Protein AF-A0A8D7ZZK0-F1 (afdb_monomer)

Sequence (132 aa):
MESVYDHHQQDGGGGSVVAAGGITNLYNKILEIHWKFLDAEESMEKINLRRQLEDLIVQYICNMPHSQKFMLLQTVQVLQSSIAKMEDFSAYKASIGFEAISQYANNLFTKPWRKEYKVIKVIRLKRPGFGV

Secondary structure (DSSP, 8-state):
--------------SSHHHHHHHHHHHHHHHHHHHHHHH--SSHHHHHHHHHHHHHHHHHHHHS-GGGS-S-HHHHHHHHHHHHH-TT--HHHHHHHHHHHHHHHHHHHH-TT-GGGG--------------

Organism: Culex pipiens (NCBI:txid7175)

Mean predicted aligned error: 12.24 Å

Structure (mmCIF, N/CA/C/O backbone):
data_AF-A0A8D7ZZK0-F1
#
_entry.id   AF-A0A8D7ZZK0-F1
#
loop_
_atom_site.group_PDB
_atom_site.id
_atom_site.type_symbol
_atom_site.label_atom_id
_atom_site.label_alt_id
_atom_site.label_comp_id
_atom_site.label_asym_id
_atom_site.label_entity_id
_atom_site.label_seq_id
_atom_site.pdbx_PDB_ins_code
_atom_site.Cartn_x
_atom_site.Cartn_y
_atom_site.Cartn_z
_atom_site.occupancy
_atom_site.B_iso_or_equiv
_atom_site.auth_seq_id
_atom_site.auth_comp_id
_atom_site.auth_asym_id
_atom_site.auth_atom_id
_atom_site.pdbx_PDB_model_num
ATOM 1 N N . MET A 1 1 ? -48.872 41.890 21.081 1.00 40.88 1 MET A N 1
ATOM 2 C CA . MET A 1 1 ? -47.427 42.100 20.872 1.00 40.88 1 MET A CA 1
ATOM 3 C C . MET A 1 1 ? -47.023 41.193 19.732 1.00 40.88 1 MET A C 1
ATOM 5 O O . MET A 1 1 ? -46.924 39.990 19.925 1.00 40.88 1 MET A O 1
ATOM 9 N N . GLU A 1 2 ? -46.968 41.766 18.534 1.00 39.66 2 GLU A N 1
ATOM 10 C CA . GLU A 1 2 ? -46.456 41.110 17.333 1.00 39.66 2 GLU A CA 1
ATOM 11 C C . GLU A 1 2 ? -44.980 40.758 17.535 1.00 39.66 2 GLU A C 1
ATOM 13 O O . GLU A 1 2 ? -44.208 41.577 18.031 1.00 39.66 2 GLU A O 1
ATOM 18 N N . SER A 1 3 ? -44.588 39.554 17.131 1.00 36.81 3 SER A N 1
ATOM 19 C CA . SER A 1 3 ? -43.213 39.283 16.728 1.00 36.81 3 SER A CA 1
ATOM 20 C C . SER A 1 3 ? -43.276 38.493 15.431 1.00 36.81 3 SER A C 1
ATOM 22 O O . SER A 1 3 ? -43.815 37.388 15.369 1.00 36.81 3 SER A O 1
ATOM 24 N N . VAL A 1 4 ? -42.814 39.171 14.392 1.00 45.16 4 VAL A N 1
ATOM 25 C CA . VAL A 1 4 ? -42.803 38.800 12.985 1.00 45.16 4 VAL A CA 1
ATOM 26 C C . VAL A 1 4 ? -41.862 37.611 12.794 1.00 45.16 4 VAL A C 1
ATOM 28 O O . VAL A 1 4 ? -40.657 37.743 12.986 1.00 45.16 4 VAL A O 1
ATOM 31 N N . TYR A 1 5 ? -42.401 36.456 12.406 1.00 40.16 5 TYR A N 1
ATOM 32 C CA . TYR A 1 5 ? -41.607 35.386 11.809 1.00 40.16 5 TYR A CA 1
ATOM 33 C C . TYR A 1 5 ? -41.721 35.513 10.298 1.00 40.16 5 TYR A C 1
ATOM 35 O O . TYR A 1 5 ? -42.694 35.063 9.698 1.00 40.16 5 TYR A O 1
ATOM 43 N N . ASP A 1 6 ? -40.715 36.143 9.706 1.00 45.50 6 ASP A N 1
ATOM 44 C CA . ASP A 1 6 ? -40.508 36.164 8.270 1.00 45.50 6 ASP A CA 1
ATOM 45 C C . ASP A 1 6 ? -39.025 35.893 7.996 1.00 45.50 6 ASP A C 1
ATOM 47 O O . ASP A 1 6 ? -38.159 36.649 8.429 1.00 45.50 6 ASP A O 1
ATOM 51 N N . HIS A 1 7 ? -38.747 34.736 7.393 1.00 44.72 7 HIS A N 1
ATOM 52 C CA . HIS A 1 7 ? -37.972 34.593 6.158 1.00 44.72 7 HIS A CA 1
ATOM 53 C C . HIS A 1 7 ? -37.627 33.121 5.935 1.00 44.72 7 HIS A C 1
ATOM 55 O O . HIS A 1 7 ? -36.643 32.574 6.435 1.00 44.72 7 HIS A O 1
ATOM 61 N N . HIS A 1 8 ? -38.450 32.486 5.104 1.00 48.50 8 HIS A N 1
ATOM 62 C CA . HIS A 1 8 ? -37.963 31.432 4.235 1.00 48.50 8 HIS A CA 1
ATOM 63 C C . HIS A 1 8 ? -37.012 32.062 3.217 1.00 48.50 8 HIS A C 1
ATOM 65 O O . HIS A 1 8 ? -37.459 32.760 2.318 1.00 48.50 8 HIS A O 1
ATOM 71 N N . GLN A 1 9 ? -35.723 31.756 3.311 1.00 40.28 9 GLN A N 1
ATOM 72 C CA . GLN A 1 9 ? -34.873 31.701 2.130 1.00 40.28 9 GLN A CA 1
ATOM 73 C C . GLN A 1 9 ? -33.877 30.557 2.324 1.00 40.28 9 GLN A C 1
ATOM 75 O O . GLN A 1 9 ? -32.919 30.639 3.090 1.00 40.28 9 GLN A O 1
ATOM 80 N N . GLN A 1 10 ? -34.188 29.441 1.665 1.00 49.72 10 GLN A N 1
ATOM 81 C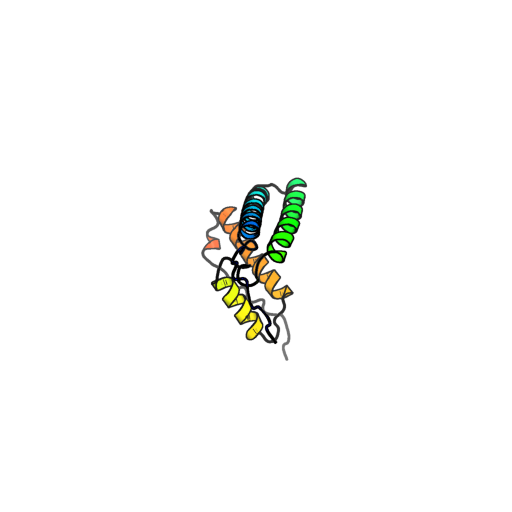 CA . GLN A 1 10 ? -33.216 28.418 1.310 1.00 49.72 10 GLN A CA 1
ATOM 82 C C . GLN A 1 10 ? -32.118 29.081 0.482 1.00 49.72 10 GLN A C 1
ATOM 84 O O . GLN A 1 10 ? -32.453 29.767 -0.475 1.00 49.72 10 GLN A O 1
ATOM 89 N N . ASP A 1 11 ? -30.852 28.852 0.825 1.00 37.53 11 ASP A N 1
ATOM 90 C CA . ASP A 1 11 ? -29.793 28.649 -0.165 1.00 37.53 11 ASP A CA 1
ATOM 91 C C . ASP A 1 11 ? -28.476 28.224 0.496 1.00 37.53 11 ASP A C 1
ATOM 93 O O . ASP A 1 11 ? -28.079 28.740 1.539 1.00 37.53 11 ASP A O 1
ATOM 97 N N . GLY A 1 12 ? -27.777 27.285 -0.150 1.00 41.03 12 GLY A N 1
ATOM 98 C CA . GLY A 1 12 ? -26.327 27.152 0.015 1.00 41.03 12 GLY A CA 1
ATOM 99 C C . GLY A 1 12 ? -25.789 25.891 0.691 1.00 41.03 12 GLY A C 1
ATOM 100 O O . GLY A 1 12 ? -24.862 25.978 1.494 1.00 41.03 12 GLY A O 1
ATOM 101 N N . GLY A 1 13 ? -26.269 24.702 0.315 1.00 39.16 13 GLY A N 1
ATOM 102 C CA . GLY A 1 13 ? -25.507 23.456 0.477 1.00 39.16 13 GLY A CA 1
ATOM 103 C C . GLY A 1 13 ? -24.221 23.471 -0.366 1.00 39.16 13 GLY A C 1
ATOM 104 O O . GLY A 1 13 ? -24.168 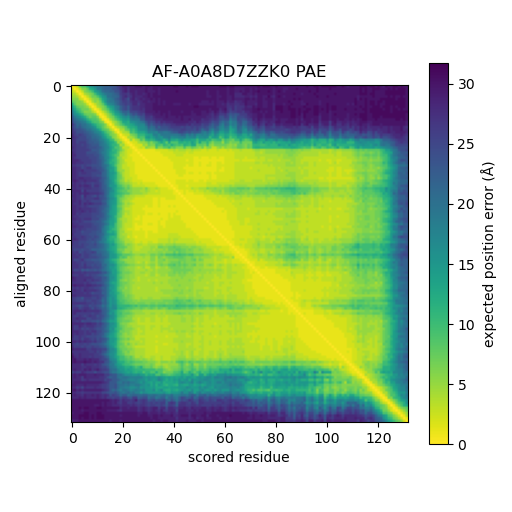22.861 -1.426 1.00 39.16 13 GLY A O 1
ATOM 105 N N . GLY A 1 14 ? -23.191 24.195 0.083 1.00 37.03 14 GLY A N 1
ATOM 106 C CA . GLY A 1 14 ? -21.938 24.429 -0.654 1.00 37.03 14 GLY A CA 1
ATOM 107 C C . GLY A 1 14 ? -20.697 23.718 -0.098 1.00 37.03 14 GLY A C 1
ATOM 108 O O . GLY A 1 14 ? -19.593 23.973 -0.565 1.00 37.03 14 GLY A O 1
ATOM 109 N N . GLY A 1 15 ? -20.836 22.842 0.902 1.00 40.88 15 GLY A N 1
ATOM 110 C CA . GLY A 1 15 ? -19.687 22.299 1.645 1.00 40.88 15 GLY A CA 1
ATOM 111 C C . GLY A 1 15 ? -19.057 21.002 1.118 1.00 40.88 15 GLY A C 1
ATOM 112 O O . GLY A 1 15 ? -18.016 20.601 1.624 1.00 40.88 15 GLY A O 1
ATOM 113 N N . SER A 1 16 ? -19.655 20.310 0.141 1.00 48.69 16 SER A N 1
ATOM 114 C CA . SER A 1 16 ? -19.267 18.913 -0.158 1.00 48.69 16 SER A CA 1
ATOM 115 C C . SER A 1 16 ? -18.621 18.697 -1.533 1.00 48.69 16 SER A C 1
ATOM 117 O O . SER A 1 16 ? -17.734 17.855 -1.676 1.00 48.69 16 SER A O 1
ATOM 119 N N . VAL A 1 17 ? -18.984 19.492 -2.542 1.00 44.72 17 VAL A N 1
ATOM 120 C CA . VAL A 1 17 ? -18.549 19.248 -3.930 1.00 44.72 17 VAL A CA 1
ATOM 121 C C . VAL A 1 17 ? -17.089 19.633 -4.203 1.00 44.72 17 VAL A C 1
ATOM 123 O O . VAL A 1 17 ? -16.418 18.963 -4.985 1.00 44.72 17 VAL A O 1
ATOM 126 N N . VAL A 1 18 ? -16.553 20.647 -3.512 1.00 48.59 18 VAL A N 1
ATOM 127 C CA . VAL A 1 18 ? -15.161 21.112 -3.702 1.00 48.59 18 VAL A CA 1
ATOM 128 C C . VAL A 1 18 ? -14.151 20.164 -3.033 1.00 48.59 18 VAL A C 1
ATOM 130 O O . VAL A 1 18 ? -13.080 19.900 -3.578 1.00 48.59 18 VAL A O 1
ATOM 133 N N . ALA A 1 19 ? -14.522 19.577 -1.890 1.00 55.03 19 ALA A N 1
ATOM 134 C CA . ALA A 1 19 ? -13.693 18.614 -1.162 1.00 55.03 19 ALA A CA 1
ATOM 135 C C . ALA A 1 19 ? -13.561 17.272 -1.908 1.00 55.03 19 ALA A C 1
ATOM 137 O O . ALA A 1 19 ? -12.473 16.698 -1.965 1.00 55.03 19 ALA A O 1
ATOM 138 N N . ALA A 1 20 ? -14.642 16.797 -2.540 1.00 55.91 20 ALA A N 1
ATOM 139 C CA . ALA A 1 20 ? -14.637 15.544 -3.297 1.00 55.91 20 ALA A CA 1
ATOM 140 C C . ALA A 1 20 ? -1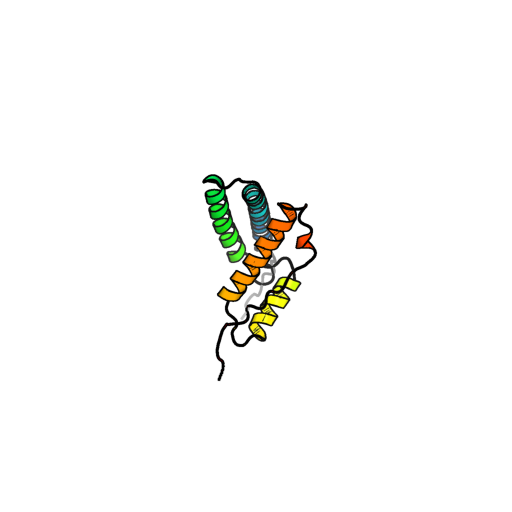3.701 15.594 -4.522 1.00 55.91 20 ALA A C 1
ATOM 142 O O . ALA A 1 20 ? -12.975 14.631 -4.792 1.00 55.91 20 ALA A O 1
ATOM 143 N N . GLY A 1 21 ? -13.663 16.735 -5.225 1.00 63.03 21 GLY A N 1
ATOM 144 C CA . GLY A 1 21 ? -12.733 16.965 -6.335 1.00 63.03 21 GLY A CA 1
ATOM 145 C C . GLY A 1 21 ? -11.269 16.973 -5.883 1.00 63.03 21 GLY A C 1
ATOM 146 O O . GLY A 1 21 ? -10.429 16.321 -6.500 1.00 63.03 21 GLY A O 1
ATOM 147 N N . GLY A 1 22 ? -10.969 17.629 -4.755 1.00 72.69 22 GLY A N 1
ATOM 148 C CA . GLY A 1 22 ? -9.622 17.657 -4.172 1.00 72.69 22 GLY A CA 1
ATOM 149 C C . GLY A 1 22 ? -9.108 16.275 -3.752 1.00 72.69 22 GLY A C 1
ATOM 150 O O . GLY A 1 22 ? -7.976 15.916 -4.071 1.00 72.69 22 GLY A O 1
ATOM 151 N N . ILE A 1 23 ? -9.951 15.465 -3.103 1.00 72.94 23 ILE A N 1
ATOM 152 C CA . ILE A 1 23 ? -9.587 14.111 -2.648 1.00 72.94 23 ILE A CA 1
ATOM 153 C C . ILE A 1 23 ? -9.357 13.165 -3.835 1.00 72.94 23 ILE A C 1
ATOM 155 O O . ILE A 1 23 ? -8.396 12.394 -3.832 1.00 72.94 23 ILE A O 1
ATOM 159 N N . THR A 1 24 ? -10.198 13.245 -4.872 1.00 75.19 24 THR A N 1
ATOM 160 C CA . THR A 1 24 ? -10.038 12.436 -6.094 1.00 75.19 24 THR A CA 1
ATOM 161 C C . THR A 1 24 ? -8.740 12.791 -6.821 1.00 75.19 24 THR A C 1
ATOM 163 O O . THR A 1 24 ? -7.991 11.904 -7.235 1.00 75.19 24 THR A O 1
ATOM 166 N N . ASN A 1 25 ? -8.418 14.084 -6.907 1.00 85.56 25 ASN A N 1
ATOM 167 C CA . ASN A 1 25 ? -7.161 14.555 -7.489 1.00 85.56 25 ASN A CA 1
ATOM 168 C C . ASN A 1 25 ? -5.943 14.067 -6.695 1.00 85.56 25 ASN A C 1
ATOM 170 O O . ASN A 1 25 ? -4.951 13.642 -7.289 1.00 85.56 25 ASN A O 1
ATOM 174 N N . LEU A 1 26 ? -6.029 14.068 -5.362 1.00 90.38 26 LEU A N 1
ATOM 175 C CA . LEU A 1 26 ? -4.960 13.579 -4.497 1.00 90.38 26 LEU A CA 1
ATOM 176 C C . LEU A 1 26 ? -4.736 12.071 -4.662 1.00 90.38 26 LEU A C 1
ATOM 178 O O . LEU A 1 26 ? -3.593 11.634 -4.775 1.00 90.38 26 LEU A O 1
ATOM 182 N N . TYR A 1 27 ? -5.809 11.282 -4.750 1.00 90.19 27 TYR A N 1
ATOM 183 C CA . TYR A 1 27 ? -5.709 9.843 -4.999 1.00 90.19 27 TYR A CA 1
ATOM 184 C C . TYR A 1 27 ? -5.061 9.534 -6.353 1.00 90.19 27 TYR A C 1
ATOM 186 O O . TYR A 1 27 ? -4.140 8.723 -6.429 1.00 90.19 27 TYR A O 1
ATOM 194 N N . ASN A 1 28 ? -5.476 10.231 -7.415 1.00 93.06 28 ASN A N 1
ATOM 195 C CA . ASN A 1 28 ? -4.855 10.091 -8.733 1.00 93.06 28 ASN A CA 1
ATOM 196 C C . ASN A 1 28 ? -3.365 10.452 -8.694 1.00 93.06 28 ASN A C 1
ATOM 198 O O . ASN A 1 28 ? -2.553 9.774 -9.324 1.00 93.06 28 ASN A O 1
ATOM 202 N N . LYS A 1 29 ? -2.987 11.470 -7.908 1.00 95.75 29 LYS A N 1
ATOM 203 C CA . LYS A 1 29 ? -1.579 11.830 -7.729 1.00 95.75 29 LYS A CA 1
ATOM 204 C C . LYS A 1 29 ? -0.795 10.754 -6.982 1.00 95.75 29 LYS A C 1
ATOM 206 O O . LYS A 1 29 ? 0.316 10.433 -7.395 1.00 95.75 29 LYS A O 1
ATOM 211 N N . ILE A 1 30 ? -1.376 10.168 -5.934 1.00 95.62 30 ILE A N 1
ATOM 212 C CA . ILE A 1 30 ? -0.790 9.018 -5.231 1.00 95.62 30 ILE A CA 1
ATOM 213 C C . ILE A 1 30 ? -0.545 7.876 -6.218 1.00 95.62 30 ILE A C 1
ATOM 215 O O . ILE A 1 30 ? 0.560 7.345 -6.250 1.00 95.62 30 ILE A O 1
ATOM 219 N N . LEU A 1 31 ? -1.529 7.533 -7.055 1.00 94.69 31 LEU A N 1
ATOM 220 C CA . LEU A 1 31 ? -1.375 6.478 -8.059 1.00 94.69 31 LEU A CA 1
ATOM 221 C C . LEU A 1 31 ? -0.255 6.787 -9.060 1.00 94.69 31 LEU A C 1
ATOM 223 O O . LEU A 1 31 ? 0.572 5.919 -9.324 1.00 94.69 31 LEU A O 1
ATOM 227 N N . GLU A 1 32 ? -0.194 8.012 -9.587 1.00 96.75 32 GLU A N 1
ATOM 228 C CA . GLU A 1 32 ? 0.850 8.434 -10.531 1.00 96.75 32 GLU A CA 1
ATOM 229 C C . GLU A 1 32 ? 2.258 8.278 -9.935 1.00 96.75 32 GLU A C 1
ATOM 231 O O . GLU A 1 32 ? 3.140 7.689 -10.562 1.00 96.75 32 GLU A O 1
ATOM 236 N N . ILE A 1 33 ? 2.480 8.793 -8.721 1.00 97.81 33 ILE A N 1
ATOM 237 C CA . ILE A 1 33 ? 3.787 8.699 -8.057 1.00 97.81 33 ILE A CA 1
ATOM 238 C C . ILE A 1 33 ? 4.088 7.251 -7.658 1.00 97.81 33 ILE A C 1
ATOM 240 O O . ILE A 1 33 ? 5.237 6.822 -7.746 1.00 97.81 33 ILE A O 1
ATOM 244 N N . HIS A 1 34 ? 3.072 6.475 -7.277 1.00 95.50 34 HIS A N 1
ATOM 245 C CA . HIS A 1 34 ? 3.247 5.078 -6.900 1.00 95.50 34 HIS A CA 1
ATOM 246 C C . HIS A 1 34 ? 3.741 4.251 -8.084 1.00 95.50 34 HIS A C 1
ATOM 248 O O . HIS A 1 34 ? 4.706 3.512 -7.929 1.00 95.50 34 HIS A O 1
ATOM 254 N N . TRP A 1 35 ? 3.176 4.443 -9.279 1.00 95.00 35 TRP A N 1
ATOM 255 C CA . TRP A 1 35 ? 3.681 3.793 -10.491 1.00 95.00 35 TRP A CA 1
ATOM 256 C C . TRP A 1 35 ? 5.147 4.133 -10.767 1.00 95.00 35 TRP A C 1
ATOM 258 O O . TRP A 1 35 ? 5.955 3.225 -10.944 1.00 95.00 35 TRP A O 1
ATOM 268 N N . LYS A 1 36 ? 5.521 5.417 -10.690 1.00 96.19 36 LYS A N 1
ATOM 269 C CA . LYS A 1 36 ? 6.927 5.835 -10.843 1.00 96.19 36 LYS A CA 1
ATOM 270 C C . LYS A 1 36 ? 7.839 5.180 -9.806 1.00 96.19 36 LYS A C 1
ATOM 272 O O . LYS A 1 36 ? 8.948 4.778 -10.133 1.00 96.19 36 LYS A O 1
ATOM 277 N N . PHE A 1 37 ? 7.380 5.062 -8.560 1.00 95.31 37 PHE A N 1
ATOM 278 C CA . PHE A 1 37 ? 8.131 4.408 -7.489 1.00 95.31 37 PHE A CA 1
ATOM 279 C C . PHE A 1 37 ? 8.351 2.911 -7.754 1.00 95.31 37 PHE A C 1
ATOM 281 O O . PHE A 1 37 ? 9.442 2.403 -7.485 1.00 95.31 37 PHE A O 1
ATOM 288 N N . LEU A 1 38 ? 7.337 2.209 -8.272 1.00 91.56 38 LEU A N 1
ATOM 289 C CA . LEU A 1 38 ? 7.442 0.784 -8.597 1.00 91.56 38 LEU A CA 1
ATOM 290 C C . LEU A 1 38 ? 8.402 0.532 -9.768 1.00 91.56 38 LEU A C 1
ATOM 292 O O . LEU A 1 38 ? 9.183 -0.416 -9.696 1.00 91.56 38 LEU A O 1
ATOM 296 N N . ASP A 1 39 ? 8.385 1.398 -10.785 1.00 91.31 39 ASP A N 1
ATOM 297 C CA . ASP A 1 39 ? 9.253 1.295 -11.968 1.00 91.31 39 ASP A CA 1
ATOM 298 C C . ASP A 1 39 ? 10.698 1.758 -11.708 1.00 91.31 39 ASP A C 1
ATOM 300 O O . ASP A 1 39 ? 11.615 1.375 -12.435 1.00 91.31 39 ASP A O 1
ATOM 304 N N . ALA A 1 40 ? 10.928 2.574 -10.676 1.00 92.94 40 ALA A N 1
ATOM 305 C CA . ALA A 1 40 ? 12.255 3.088 -10.362 1.00 92.94 40 ALA A CA 1
ATOM 306 C C . ALA A 1 40 ? 13.216 1.986 -9.877 1.00 92.94 40 ALA A C 1
ATOM 308 O O . ALA A 1 40 ? 12.894 1.170 -9.001 1.00 92.94 40 ALA A O 1
ATOM 309 N N . GLU A 1 41 ? 14.450 2.026 -10.379 1.00 91.75 41 GLU A N 1
ATOM 310 C CA . GLU A 1 41 ? 15.566 1.238 -9.852 1.00 91.75 41 GLU A CA 1
ATOM 311 C C . GLU A 1 41 ? 15.997 1.725 -8.461 1.00 91.75 41 GLU A C 1
ATOM 313 O O . GLU A 1 41 ? 15.659 2.834 -8.031 1.00 91.75 41 GLU A O 1
ATOM 318 N N . GLU A 1 42 ? 16.759 0.895 -7.745 1.00 92.38 42 GLU A N 1
ATOM 319 C CA . GLU A 1 42 ? 17.283 1.233 -6.419 1.00 92.38 42 GLU A CA 1
ATOM 320 C C . GLU A 1 42 ? 18.242 2.429 -6.514 1.00 92.38 42 GLU A C 1
ATOM 322 O O . GLU A 1 42 ? 19.389 2.313 -6.944 1.00 92.38 42 GLU A O 1
ATOM 327 N N . SER A 1 43 ? 17.731 3.608 -6.170 1.00 95.00 43 SER A N 1
ATOM 328 C CA . SER A 1 43 ? 18.358 4.890 -6.475 1.00 95.00 43 SER A CA 1
ATOM 329 C C . SER A 1 43 ? 17.888 5.978 -5.511 1.00 95.00 43 SER A C 1
ATOM 331 O O . SER A 1 43 ? 16.874 5.838 -4.821 1.00 95.00 43 SER A O 1
ATOM 333 N N . MET A 1 44 ? 18.596 7.112 -5.501 1.00 96.69 44 MET A N 1
ATOM 334 C CA . MET A 1 44 ? 18.172 8.292 -4.736 1.00 96.69 44 MET A CA 1
ATOM 335 C C . MET A 1 44 ? 16.787 8.790 -5.172 1.00 96.69 44 MET A C 1
ATOM 337 O O . MET A 1 44 ? 16.002 9.251 -4.346 1.00 96.69 44 MET A O 1
ATOM 341 N N . GLU A 1 45 ? 16.459 8.643 -6.456 1.00 96.69 45 GLU A N 1
ATOM 342 C CA . GLU A 1 45 ? 15.147 9.015 -6.977 1.00 96.69 45 GLU A CA 1
ATOM 343 C C . GLU A 1 45 ? 14.035 8.161 -6.364 1.00 96.69 45 GLU A C 1
ATOM 345 O O . GLU A 1 45 ? 13.026 8.695 -5.908 1.00 96.69 45 GLU A O 1
ATOM 350 N N . LYS A 1 46 ? 14.245 6.847 -6.229 1.00 96.06 46 LYS A N 1
ATOM 351 C CA . LYS A 1 46 ? 13.282 5.953 -5.570 1.00 96.06 46 LYS A CA 1
ATOM 352 C C . LYS A 1 46 ? 13.024 6.339 -4.112 1.00 96.06 46 LYS A C 1
ATOM 354 O O . LYS A 1 46 ? 11.883 6.292 -3.651 1.00 96.06 46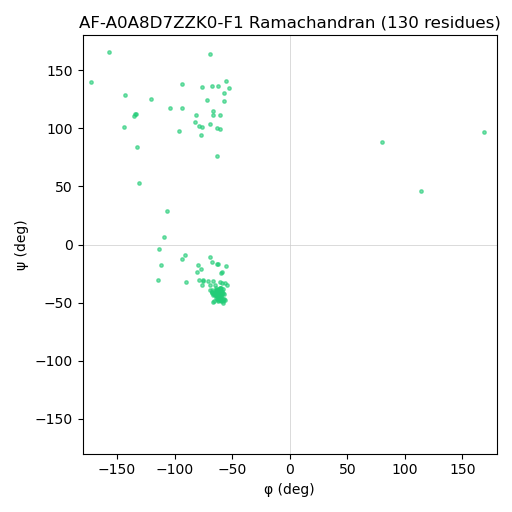 LYS A O 1
ATOM 359 N N . ILE A 1 47 ? 14.061 6.782 -3.397 1.00 97.50 47 ILE A N 1
ATOM 360 C CA . ILE A 1 47 ? 13.936 7.301 -2.026 1.00 97.50 47 ILE A CA 1
ATOM 361 C C . ILE A 1 47 ? 13.094 8.586 -2.008 1.00 97.50 47 ILE A C 1
ATOM 363 O O . ILE A 1 47 ? 12.221 8.738 -1.152 1.00 97.50 47 ILE A O 1
ATOM 367 N N . ASN A 1 48 ? 13.315 9.498 -2.957 1.00 97.94 48 ASN A N 1
ATOM 368 C CA . ASN A 1 48 ? 12.540 10.736 -3.064 1.00 97.94 48 ASN A CA 1
ATOM 369 C C . ASN A 1 48 ? 11.072 10.468 -3.417 1.00 97.94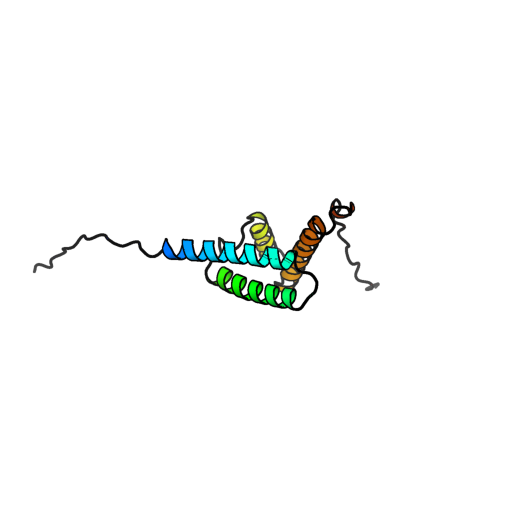 48 ASN A C 1
ATOM 371 O O . ASN A 1 48 ? 10.183 11.059 -2.804 1.00 97.94 48 ASN A O 1
ATOM 375 N N . LEU A 1 49 ? 10.810 9.551 -4.351 1.00 98.00 49 LEU A N 1
ATOM 376 C CA . LEU A 1 49 ? 9.460 9.116 -4.711 1.00 98.00 49 LEU A CA 1
ATOM 377 C C . LEU A 1 49 ? 8.735 8.500 -3.510 1.00 98.00 49 LEU A C 1
ATOM 379 O O . LEU A 1 49 ? 7.567 8.805 -3.279 1.00 98.00 49 LEU A O 1
ATOM 383 N N . ARG A 1 50 ? 9.434 7.700 -2.693 1.00 97.12 50 ARG A N 1
ATOM 384 C CA . ARG A 1 50 ? 8.879 7.157 -1.447 1.00 97.12 50 ARG A CA 1
ATOM 385 C C . ARG A 1 50 ? 8.470 8.258 -0.467 1.00 97.12 50 ARG A C 1
ATOM 387 O O . ARG A 1 50 ? 7.362 8.208 0.052 1.00 97.12 50 ARG A O 1
ATOM 394 N N . ARG A 1 51 ? 9.332 9.252 -0.224 1.00 97.88 51 ARG A N 1
ATOM 395 C CA . ARG A 1 51 ? 9.006 10.380 0.672 1.00 97.88 51 ARG A CA 1
ATOM 396 C C . ARG A 1 51 ? 7.783 11.152 0.178 1.00 97.88 51 ARG A C 1
ATOM 398 O O . ARG A 1 51 ? 6.866 11.405 0.947 1.00 97.88 51 ARG A O 1
ATOM 405 N N . GLN A 1 52 ? 7.730 11.437 -1.124 1.00 97.81 52 GLN A N 1
ATOM 406 C CA . GLN A 1 52 ? 6.570 12.087 -1.738 1.00 97.81 52 GLN A CA 1
ATOM 407 C C . GLN A 1 52 ? 5.287 11.261 -1.571 1.00 97.81 52 GLN A C 1
ATOM 409 O O . GLN A 1 52 ? 4.230 11.825 -1.298 1.00 97.81 52 GLN A O 1
ATOM 414 N N . LEU A 1 53 ? 5.359 9.932 -1.707 1.00 97.19 53 LEU A N 1
ATOM 415 C CA . LEU A 1 53 ? 4.216 9.055 -1.443 1.00 97.19 53 LEU A CA 1
ATOM 416 C C . LEU A 1 53 ? 3.751 9.137 0.004 1.00 97.19 53 LEU A C 1
ATOM 418 O O . LEU A 1 53 ? 2.553 9.273 0.234 1.00 97.19 53 LEU A O 1
ATOM 422 N N . GLU A 1 54 ? 4.674 9.061 0.962 1.00 96.69 54 GLU A N 1
ATOM 423 C CA . GLU A 1 54 ? 4.359 9.157 2.390 1.00 96.69 54 GLU A CA 1
ATOM 424 C C . GLU A 1 54 ? 3.627 10.480 2.694 1.00 96.69 54 GLU A C 1
ATOM 426 O O . GLU A 1 54 ? 2.548 10.453 3.291 1.00 96.69 54 GLU A O 1
ATOM 431 N N . ASP A 1 55 ? 4.118 11.610 2.175 1.00 97.00 55 ASP A N 1
ATOM 432 C CA . ASP A 1 55 ? 3.492 12.927 2.354 1.00 97.00 55 ASP A CA 1
ATOM 433 C C . ASP A 1 55 ? 2.083 13.009 1.740 1.00 97.00 55 ASP A C 1
ATOM 435 O O . ASP A 1 55 ? 1.149 13.530 2.362 1.00 97.00 55 ASP A O 1
ATOM 439 N N . LEU A 1 56 ? 1.900 12.489 0.521 1.00 95.88 56 LEU A N 1
ATOM 440 C CA . LEU A 1 56 ? 0.600 12.482 -0.160 1.00 95.88 56 LEU A CA 1
ATOM 441 C C . LEU A 1 56 ? -0.405 11.559 0.544 1.00 95.88 56 LEU A C 1
ATOM 443 O O . LEU A 1 56 ? -1.575 11.916 0.693 1.00 95.88 56 LEU A O 1
ATOM 447 N N . ILE A 1 57 ? 0.040 10.387 1.007 1.00 93.69 57 ILE A N 1
ATOM 448 C CA . ILE A 1 57 ? -0.792 9.421 1.735 1.00 93.69 57 ILE A CA 1
ATOM 449 C C . ILE A 1 57 ? -1.251 10.009 3.070 1.00 93.69 57 ILE A C 1
ATOM 451 O O . ILE A 1 57 ? -2.427 9.875 3.412 1.00 93.69 57 ILE A O 1
ATOM 455 N N . VAL A 1 58 ? -0.372 10.697 3.808 1.00 94.62 58 VAL A N 1
ATOM 456 C CA . VAL A 1 58 ? -0.749 11.387 5.053 1.00 94.62 58 VAL A CA 1
ATOM 457 C C . VAL A 1 58 ? -1.827 12.431 4.777 1.00 94.62 58 VAL A C 1
ATOM 459 O O . VAL A 1 58 ? -2.869 12.421 5.436 1.00 94.62 58 VAL A O 1
ATOM 462 N N . GLN A 1 59 ? -1.638 13.278 3.761 1.00 93.19 59 GLN A N 1
ATOM 463 C CA . GLN A 1 59 ? -2.652 14.257 3.362 1.00 93.19 59 GLN A CA 1
ATOM 464 C C . GLN A 1 59 ? -3.982 13.584 3.003 1.00 93.19 59 GLN A C 1
ATOM 466 O O . GLN A 1 59 ? -5.044 14.052 3.412 1.00 93.19 59 GLN A O 1
ATOM 471 N N . TYR A 1 60 ? -3.946 12.462 2.286 1.00 91.44 60 TYR A N 1
ATOM 472 C CA . TYR A 1 60 ? -5.150 11.746 1.877 1.00 91.44 60 TYR A CA 1
ATOM 473 C C . TYR A 1 60 ? -5.897 11.147 3.070 1.00 91.44 60 TYR A C 1
ATOM 475 O O . TYR A 1 60 ? -7.090 11.389 3.248 1.00 91.44 60 TYR A O 1
ATOM 483 N N . ILE A 1 61 ? -5.190 10.426 3.942 1.00 90.44 61 ILE A N 1
ATOM 484 C CA . ILE A 1 61 ? -5.777 9.772 5.117 1.00 90.44 61 ILE A CA 1
ATOM 485 C C . ILE A 1 61 ? -6.333 10.798 6.113 1.00 90.44 61 ILE A C 1
ATOM 487 O O . ILE A 1 61 ? -7.347 10.521 6.761 1.00 90.44 61 ILE A O 1
ATOM 491 N N . CYS A 1 62 ? -5.704 11.966 6.254 1.00 90.94 62 CYS A N 1
ATOM 492 C CA . CYS A 1 62 ? -6.177 13.023 7.150 1.00 90.94 62 CYS A CA 1
ATOM 493 C C . CYS A 1 62 ? -7.458 13.707 6.650 1.00 90.94 62 CYS A C 1
ATOM 495 O O . CYS A 1 62 ? -8.279 14.108 7.468 1.00 90.94 62 CYS A O 1
ATOM 497 N N . ASN A 1 63 ? -7.656 13.803 5.332 1.00 88.06 63 ASN A N 1
ATOM 498 C CA . ASN A 1 63 ? -8.820 14.474 4.743 1.00 88.06 63 ASN A CA 1
ATOM 499 C C . ASN A 1 63 ? -9.993 13.529 4.426 1.00 88.06 63 ASN A C 1
ATOM 501 O O . ASN A 1 63 ? -11.095 13.992 4.134 1.00 88.06 63 ASN A O 1
ATOM 505 N N . MET A 1 64 ? -9.784 12.210 4.467 1.00 87.00 64 MET A N 1
ATOM 506 C CA . MET A 1 64 ? -10.804 11.231 4.094 1.00 87.00 64 MET A CA 1
ATOM 507 C C . MET A 1 64 ? -11.627 10.733 5.299 1.00 87.00 64 MET A C 1
ATOM 509 O O . MET A 1 64 ? -11.047 10.392 6.338 1.00 87.00 64 MET A O 1
ATOM 513 N N . PRO A 1 65 ? -12.964 10.581 5.169 1.00 86.12 65 PRO A N 1
ATOM 514 C CA . PRO A 1 65 ? -13.781 9.926 6.188 1.00 86.12 65 PRO A CA 1
ATOM 515 C C . PRO A 1 65 ? -13.269 8.517 6.506 1.00 86.12 65 PRO A C 1
ATOM 517 O O . PRO A 1 65 ? -12.897 7.765 5.606 1.00 86.12 65 PRO A O 1
ATOM 520 N N . HIS A 1 66 ? -13.295 8.116 7.782 1.00 81.88 66 HIS A N 1
ATOM 521 C CA . HIS A 1 66 ? -12.794 6.801 8.213 1.00 81.88 66 HIS A CA 1
ATOM 522 C C . HIS A 1 66 ? -13.420 5.622 7.453 1.00 81.88 66 HIS A C 1
ATOM 524 O O . HIS A 1 66 ? -12.726 4.647 7.174 1.00 81.88 66 HIS A O 1
ATOM 530 N N . SER A 1 67 ? -14.697 5.732 7.079 1.00 81.25 67 SER A N 1
ATOM 531 C CA . SER A 1 67 ? -15.435 4.715 6.322 1.00 81.25 67 SER A CA 1
ATOM 532 C C . SER A 1 67 ? -14.945 4.518 4.885 1.00 81.25 67 SER A C 1
ATOM 534 O O . SER A 1 67 ? -15.291 3.513 4.275 1.00 81.25 67 SER A O 1
ATOM 536 N N . GLN A 1 68 ? -14.147 5.443 4.346 1.00 83.56 68 GLN A N 1
ATOM 537 C CA . GLN A 1 68 ? -13.702 5.429 2.950 1.00 83.56 68 GLN A CA 1
ATOM 538 C C . GLN A 1 68 ? -12.193 5.203 2.788 1.00 83.56 68 GLN A C 1
ATOM 540 O O . GLN A 1 68 ? -11.721 5.042 1.669 1.00 83.56 68 GLN A O 1
ATOM 545 N N . LYS A 1 69 ? -11.429 5.122 3.888 1.00 86.19 69 LYS A N 1
ATOM 546 C CA . LYS A 1 69 ? -9.959 4.952 3.858 1.00 86.19 69 LYS A CA 1
ATOM 547 C C . LYS A 1 69 ? -9.493 3.642 3.223 1.00 86.19 69 LYS A C 1
ATOM 549 O O . LYS A 1 69 ? -8.322 3.501 2.886 1.00 86.19 69 LYS A O 1
ATOM 554 N N . PHE A 1 70 ? -10.396 2.678 3.086 1.00 86.69 70 PHE A N 1
ATOM 555 C CA . PHE A 1 70 ? -10.116 1.376 2.510 1.00 86.69 70 PHE A CA 1
ATOM 556 C C . PHE A 1 70 ? -11.006 1.148 1.297 1.00 86.69 70 PHE A C 1
ATOM 558 O O . PHE A 1 70 ? -12.229 1.185 1.395 1.00 86.69 70 PHE A O 1
ATOM 565 N N . MET A 1 71 ? -10.375 0.834 0.169 1.00 84.00 71 MET A N 1
ATOM 566 C CA . MET A 1 71 ? -11.080 0.532 -1.079 1.00 84.00 71 MET A CA 1
ATOM 567 C C . MET A 1 71 ? -11.714 -0.864 -1.076 1.00 84.00 71 MET A C 1
ATOM 569 O O . MET A 1 71 ? -12.734 -1.089 -1.719 1.00 84.00 71 MET A O 1
ATOM 573 N N . LEU A 1 72 ? -11.107 -1.813 -0.358 1.00 89.06 72 LEU A N 1
ATOM 574 C CA . LEU A 1 72 ? -11.576 -3.193 -0.276 1.00 89.06 72 LEU A CA 1
ATOM 575 C C . LEU A 1 72 ? -12.260 -3.431 1.067 1.00 89.06 72 LEU A C 1
ATOM 577 O O . LEU A 1 72 ? -11.622 -3.379 2.122 1.00 89.06 72 LEU A O 1
ATOM 581 N N . LEU A 1 73 ? -13.554 -3.748 1.019 1.00 89.31 73 LEU A N 1
ATOM 582 C CA . LEU A 1 73 ? -14.361 -4.017 2.208 1.00 89.31 73 LEU A CA 1
ATOM 583 C C . LEU A 1 73 ? -13.785 -5.171 3.042 1.00 89.31 73 LEU A C 1
ATOM 585 O O . LEU A 1 73 ? -13.763 -5.105 4.269 1.00 89.31 73 LEU A O 1
ATOM 589 N N . GLN A 1 74 ? -13.262 -6.203 2.381 1.00 91.38 74 GLN A N 1
ATOM 590 C CA . GLN A 1 74 ? -12.670 -7.373 3.027 1.00 91.38 74 GLN A CA 1
ATOM 591 C C . GLN A 1 74 ? -11.473 -6.982 3.900 1.00 91.38 74 GLN A C 1
ATOM 593 O O . GLN A 1 74 ? -11.312 -7.515 4.995 1.00 91.38 74 GLN A O 1
ATOM 598 N N . THR A 1 75 ? -10.670 -6.007 3.461 1.00 91.25 75 THR A N 1
ATOM 599 C CA . THR A 1 75 ? -9.536 -5.496 4.240 1.00 91.25 75 THR A CA 1
ATOM 600 C C . THR A 1 75 ? -10.006 -4.866 5.548 1.00 91.25 75 THR A C 1
ATOM 602 O O . THR A 1 75 ? -9.443 -5.150 6.605 1.00 91.25 75 THR A O 1
ATOM 605 N N . VAL A 1 76 ? -11.076 -4.064 5.497 1.00 91.25 76 VAL A N 1
ATOM 606 C CA . VAL A 1 76 ? -11.682 -3.455 6.694 1.00 91.25 76 VAL A CA 1
ATOM 607 C C . VAL A 1 76 ? -12.228 -4.525 7.625 1.00 91.25 76 VAL A C 1
ATOM 609 O O . VAL A 1 76 ? -11.958 -4.488 8.821 1.00 91.25 76 VAL A O 1
ATOM 612 N N . GLN A 1 77 ? -12.967 -5.492 7.082 1.00 92.94 77 GLN A N 1
ATOM 613 C CA . GLN A 1 77 ? -13.594 -6.555 7.864 1.00 92.94 77 GLN A CA 1
ATOM 614 C C . GLN A 1 77 ? -12.564 -7.414 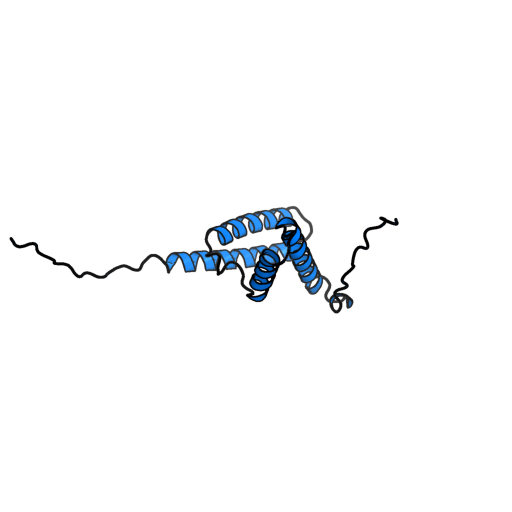8.598 1.00 92.94 77 GLN A C 1
ATOM 616 O O . GLN A 1 77 ? -12.767 -7.744 9.769 1.00 92.94 77 GLN A O 1
ATOM 621 N N . VAL A 1 78 ? -11.453 -7.754 7.938 1.00 92.81 78 VAL A N 1
ATOM 622 C CA . VAL A 1 78 ? -10.351 -8.495 8.561 1.00 92.81 78 VAL A CA 1
ATOM 623 C C . VAL A 1 78 ? -9.699 -7.652 9.650 1.00 92.81 78 VAL A C 1
ATOM 625 O O . VAL A 1 78 ? -9.572 -8.136 10.769 1.00 92.81 78 VAL A O 1
ATOM 628 N N . LEU A 1 79 ? -9.366 -6.386 9.375 1.00 92.25 79 LEU A N 1
ATOM 629 C CA . LEU A 1 79 ? -8.752 -5.503 10.370 1.00 92.25 79 LEU A CA 1
ATOM 630 C C . LEU A 1 79 ? -9.650 -5.312 11.601 1.00 92.25 79 LEU A C 1
ATOM 632 O O . LEU A 1 79 ? -9.191 -5.480 12.728 1.00 92.25 79 LEU A O 1
ATOM 636 N N . GLN A 1 80 ? -10.935 -5.016 11.398 1.00 93.50 80 GLN A N 1
ATOM 637 C CA . GLN A 1 80 ? -11.913 -4.868 12.478 1.00 93.50 80 GLN A CA 1
ATOM 638 C C . GLN A 1 80 ? -12.092 -6.170 13.263 1.00 93.50 80 GLN A C 1
ATOM 640 O O . GLN A 1 80 ? -12.131 -6.145 14.491 1.00 93.50 80 GLN A O 1
ATOM 645 N N . SER A 1 81 ? -12.147 -7.316 12.577 1.00 95.31 81 SER A N 1
ATOM 646 C CA . SER A 1 81 ? -12.223 -8.623 13.236 1.00 95.31 81 SER A CA 1
ATOM 647 C C . SER A 1 81 ? -10.973 -8.918 14.059 1.00 95.31 81 SER A C 1
ATOM 649 O O . SER A 1 81 ? -11.097 -9.432 15.165 1.00 95.31 81 SER A O 1
ATOM 651 N N . SER A 1 82 ? -9.784 -8.582 13.553 1.00 94.56 82 SER A N 1
ATOM 652 C CA . SER A 1 82 ? -8.525 -8.726 14.286 1.00 94.56 82 SER A CA 1
ATOM 653 C C . SER A 1 82 ? -8.498 -7.847 15.532 1.00 94.56 82 SER A C 1
ATOM 655 O O . SER A 1 82 ? -8.139 -8.341 16.593 1.00 94.56 82 SER A O 1
ATOM 657 N N . ILE A 1 83 ? -8.937 -6.588 15.431 1.00 95.06 83 ILE A N 1
ATOM 658 C CA . ILE A 1 83 ? -9.042 -5.675 16.580 1.00 95.06 83 ILE A CA 1
ATOM 659 C C . ILE A 1 83 ? -10.012 -6.225 17.632 1.00 95.06 83 ILE A C 1
ATOM 661 O O . ILE A 1 83 ? -9.718 -6.178 18.819 1.00 95.06 83 ILE A O 1
ATOM 665 N N . ALA A 1 84 ? -11.165 -6.746 17.206 1.00 96.38 84 ALA A N 1
ATOM 666 C CA . ALA A 1 84 ? -12.213 -7.184 18.123 1.00 96.38 84 ALA A CA 1
ATOM 667 C C . ALA A 1 84 ? -11.948 -8.554 18.770 1.00 96.38 84 ALA A C 1
ATOM 669 O O . ALA A 1 84 ? -12.434 -8.806 19.869 1.00 96.38 84 ALA A O 1
ATOM 670 N N . LYS A 1 85 ? -11.252 -9.464 18.075 1.00 95.75 85 LYS A N 1
ATOM 671 C CA . LYS A 1 85 ? -11.161 -10.884 18.464 1.00 95.75 85 LYS A CA 1
ATOM 672 C C . LYS A 1 85 ? -9.777 -11.326 18.930 1.00 95.75 85 LYS A C 1
ATOM 674 O O . LYS A 1 85 ? -9.676 -12.398 19.518 1.00 95.75 85 LYS A O 1
ATOM 679 N N . MET A 1 86 ? -8.714 -10.579 18.631 1.00 94.50 86 MET A N 1
ATOM 680 C CA . MET A 1 86 ? -7.364 -10.943 19.067 1.00 94.50 86 MET A CA 1
ATOM 681 C C . MET A 1 86 ? -7.035 -10.253 20.388 1.00 94.50 86 MET A C 1
ATOM 683 O O . MET A 1 86 ? -6.940 -9.030 20.435 1.00 94.50 86 MET A O 1
ATOM 687 N N . GLU A 1 87 ? -6.802 -11.038 21.440 1.00 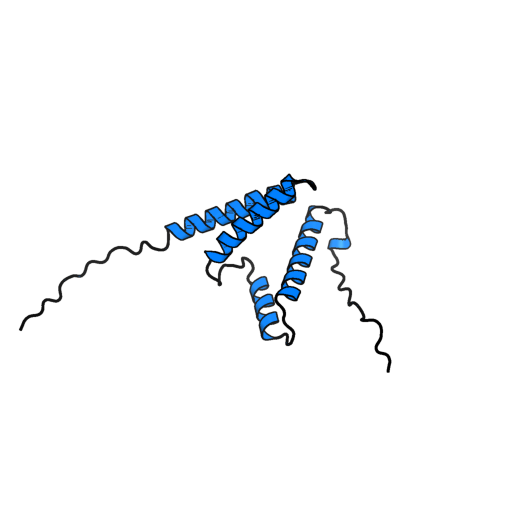93.81 87 GLU A N 1
ATOM 688 C CA . GLU A 1 87 ? -6.435 -10.517 22.766 1.00 93.81 87 GLU A CA 1
ATOM 689 C C . GLU A 1 87 ? -5.123 -9.714 22.746 1.00 93.81 87 GLU A C 1
ATOM 691 O O . GLU A 1 87 ? -4.977 -8.739 23.477 1.00 93.81 87 GLU A O 1
ATOM 696 N N . ASP A 1 88 ? -4.177 -10.086 21.879 1.00 92.75 88 ASP A N 1
ATOM 697 C CA . ASP A 1 88 ? -2.852 -9.471 21.754 1.00 92.75 88 ASP A CA 1
ATOM 698 C C . ASP A 1 88 ? -2.703 -8.604 20.489 1.00 92.75 88 ASP A C 1
ATOM 700 O O . ASP A 1 88 ? -1.594 -8.476 19.933 1.00 92.75 88 ASP A O 1
ATOM 704 N N . PHE A 1 89 ? -3.819 -8.028 20.016 1.00 95.31 89 PHE A N 1
ATOM 705 C CA . PHE A 1 89 ? -3.820 -7.142 18.857 1.00 95.31 89 PHE A CA 1
ATOM 706 C C . PHE A 1 89 ? -2.793 -6.016 19.028 1.00 95.31 89 PHE A C 1
ATOM 708 O O . PHE A 1 89 ? -2.691 -5.360 20.062 1.00 95.31 89 PHE A O 1
ATOM 715 N N . SER A 1 90 ? -2.032 -5.766 17.965 1.00 94.75 90 SER A N 1
ATOM 716 C CA . SER A 1 90 ? -1.063 -4.681 17.912 1.00 94.75 90 SER A CA 1
ATOM 717 C C . SER A 1 90 ? -1.062 -4.081 16.519 1.00 94.75 90 SER A C 1
ATOM 719 O O . SER A 1 90 ? -0.881 -4.798 15.532 1.00 94.75 90 SER A O 1
ATOM 721 N N . ALA A 1 91 ? -1.192 -2.756 16.444 1.00 93.19 91 ALA A N 1
ATOM 722 C CA . ALA A 1 91 ? -1.079 -2.023 15.187 1.00 93.19 91 ALA A CA 1
ATOM 723 C C . ALA A 1 91 ? 0.263 -2.296 14.484 1.00 93.19 91 ALA A C 1
ATOM 725 O O . ALA A 1 91 ? 0.304 -2.401 13.263 1.00 93.19 91 ALA A O 1
ATOM 726 N N . TYR A 1 92 ? 1.338 -2.509 15.251 1.00 93.88 92 TYR A N 1
ATOM 727 C CA . TYR A 1 92 ? 2.652 -2.876 14.723 1.00 93.88 92 TYR A CA 1
ATOM 728 C C . TYR A 1 92 ? 2.667 -4.277 14.084 1.00 93.88 92 TYR A C 1
ATOM 730 O O . TYR A 1 92 ? 3.185 -4.467 12.987 1.00 93.88 92 TYR A O 1
ATOM 738 N N . LYS A 1 93 ? 2.044 -5.280 14.721 1.00 93.19 93 LYS A N 1
ATOM 739 C CA . LYS A 1 93 ? 1.900 -6.615 14.104 1.00 93.19 93 LYS A CA 1
ATOM 740 C C . LYS A 1 93 ? 1.033 -6.549 12.844 1.00 93.19 93 LYS A C 1
ATOM 742 O O . LYS A 1 93 ? 1.346 -7.200 11.849 1.00 93.19 93 LYS A O 1
ATOM 747 N N . ALA A 1 94 ? -0.030 -5.745 12.875 1.00 93.06 94 ALA A N 1
ATOM 748 C CA . ALA A 1 94 ? -0.885 -5.524 11.715 1.00 93.06 94 ALA A CA 1
ATOM 749 C C . ALA A 1 94 ? -0.113 -4.861 10.561 1.00 93.06 94 ALA A C 1
ATOM 751 O O . ALA A 1 94 ? -0.237 -5.311 9.423 1.00 93.06 94 ALA A O 1
ATOM 752 N N . SER A 1 95 ? 0.736 -3.862 10.838 1.00 93.81 95 SER A N 1
ATOM 753 C CA . SER A 1 95 ? 1.553 -3.212 9.805 1.00 93.81 95 SER A CA 1
ATOM 754 C C . SER A 1 95 ? 2.557 -4.174 9.168 1.00 93.81 95 SER A C 1
ATOM 756 O O . SER A 1 95 ? 2.720 -4.141 7.954 1.00 93.81 95 SER A O 1
ATOM 758 N N . ILE A 1 96 ? 3.161 -5.087 9.941 1.00 93.50 96 ILE A N 1
ATOM 759 C CA . ILE A 1 96 ? 4.003 -6.167 9.388 1.00 93.50 96 ILE A CA 1
ATOM 760 C C . ILE A 1 96 ? 3.194 -7.063 8.438 1.00 93.50 96 ILE A C 1
ATOM 762 O O . ILE A 1 96 ? 3.682 -7.440 7.375 1.00 93.50 96 ILE A O 1
ATOM 766 N N . GLY A 1 97 ? 1.952 -7.395 8.799 1.00 91.38 97 GLY A N 1
ATOM 767 C CA . GLY A 1 97 ? 1.058 -8.176 7.943 1.00 91.38 97 GLY A CA 1
ATOM 768 C C . GLY A 1 97 ? 0.753 -7.479 6.614 1.00 91.38 97 GLY A C 1
ATOM 769 O O . GLY A 1 97 ? 0.867 -8.096 5.556 1.00 91.38 97 GLY A O 1
ATOM 770 N N . PHE A 1 98 ? 0.420 -6.186 6.653 1.00 92.62 98 PHE A N 1
ATOM 771 C CA . PHE A 1 98 ? 0.201 -5.387 5.443 1.00 92.62 98 PHE A CA 1
ATOM 772 C C . PHE A 1 98 ? 1.462 -5.255 4.585 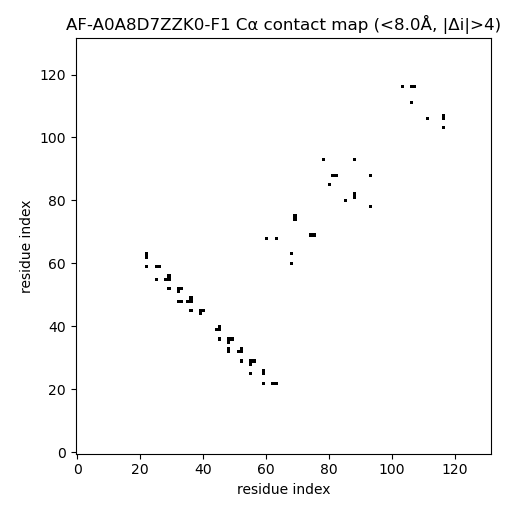1.00 92.62 98 PHE A C 1
ATOM 774 O O . PHE A 1 98 ? 1.374 -5.374 3.364 1.00 92.62 98 PHE A O 1
ATOM 781 N N . GLU A 1 99 ? 2.629 -5.084 5.205 1.00 92.31 99 GLU A N 1
ATOM 782 C CA . GLU A 1 99 ? 3.912 -5.051 4.500 1.00 92.31 99 GLU A CA 1
ATOM 783 C C . GLU A 1 99 ? 4.189 -6.379 3.779 1.00 92.31 99 GLU A C 1
ATOM 785 O O . GLU A 1 99 ? 4.546 -6.388 2.603 1.00 92.31 99 GLU A O 1
ATOM 790 N N . ALA A 1 100 ? 3.930 -7.519 4.427 1.00 90.88 100 ALA A N 1
ATOM 791 C CA . ALA A 1 100 ? 4.073 -8.828 3.791 1.00 90.88 100 ALA A CA 1
ATOM 792 C C . ALA A 1 100 ? 3.130 -9.003 2.583 1.00 90.88 100 ALA A C 1
ATOM 794 O O . ALA A 1 100 ? 3.535 -9.562 1.560 1.00 90.88 100 ALA A O 1
ATOM 795 N N . ILE A 1 101 ? 1.891 -8.498 2.668 1.00 89.81 101 ILE A N 1
ATOM 796 C CA . ILE A 1 101 ? 0.939 -8.484 1.542 1.00 89.81 101 ILE A CA 1
ATOM 797 C C . ILE A 1 101 ? 1.466 -7.604 0.401 1.00 89.81 101 ILE A C 1
ATOM 799 O O . ILE A 1 101 ? 1.450 -8.036 -0.752 1.00 89.81 101 ILE A O 1
ATOM 803 N N . SER A 1 102 ? 1.964 -6.404 0.716 1.00 89.44 102 SER A N 1
ATOM 804 C CA . SER A 1 102 ? 2.558 -5.475 -0.254 1.00 89.44 102 SER A CA 1
ATOM 805 C C . SER A 1 102 ? 3.733 -6.116 -0.997 1.00 89.44 102 SER A C 1
ATOM 807 O O . SER A 1 102 ? 3.759 -6.157 -2.227 1.00 89.44 102 SER A O 1
ATOM 809 N N . GLN A 1 103 ? 4.663 -6.733 -0.265 1.00 87.38 103 GLN A N 1
ATOM 810 C CA . GLN A 1 103 ? 5.805 -7.440 -0.848 1.00 87.38 103 GLN A CA 1
ATOM 811 C C . GLN A 1 103 ? 5.380 -8.624 -1.716 1.00 87.38 103 GLN A C 1
ATOM 813 O O . GLN A 1 103 ? 5.971 -8.869 -2.770 1.00 87.38 103 GLN A O 1
ATOM 818 N N . TYR A 1 104 ? 4.363 -9.377 -1.291 1.00 87.50 104 TYR A N 1
ATOM 819 C CA . TYR A 1 104 ? 3.823 -10.468 -2.092 1.00 87.50 104 TYR A CA 1
ATOM 820 C C . TYR A 1 104 ? 3.241 -9.943 -3.410 1.00 87.50 104 TYR A C 1
ATOM 822 O O . TYR A 1 104 ? 3.632 -10.438 -4.467 1.00 87.50 104 TYR A O 1
ATOM 830 N N . ALA A 1 105 ? 2.412 -8.895 -3.366 1.00 88.50 105 ALA A N 1
ATOM 831 C CA . ALA A 1 105 ? 1.887 -8.234 -4.560 1.00 88.50 105 ALA A CA 1
ATOM 832 C C . ALA A 1 105 ? 3.016 -7.720 -5.470 1.00 88.50 105 ALA A C 1
ATOM 834 O O . ALA A 1 105 ? 2.984 -7.959 -6.675 1.00 88.50 105 ALA A O 1
ATOM 835 N N . ASN A 1 106 ? 4.064 -7.122 -4.892 1.00 87.00 106 ASN A N 1
ATOM 836 C CA . ASN A 1 106 ? 5.242 -6.672 -5.628 1.00 87.00 106 ASN A CA 1
ATOM 837 C C . ASN A 1 106 ? 5.954 -7.805 -6.376 1.00 87.00 106 ASN A C 1
ATOM 839 O O . ASN A 1 106 ? 6.338 -7.678 -7.540 1.00 87.00 106 ASN A O 1
ATOM 843 N N . ASN A 1 107 ? 6.095 -8.960 -5.729 1.00 86.12 107 ASN A N 1
ATOM 844 C CA . ASN A 1 107 ? 6.689 -10.134 -6.359 1.00 86.12 107 ASN A CA 1
ATOM 845 C C . ASN A 1 107 ? 5.826 -10.699 -7.500 1.00 86.12 107 ASN A C 1
ATOM 847 O O . ASN A 1 107 ? 6.399 -11.231 -8.449 1.00 86.12 107 ASN A O 1
ATOM 851 N N . LEU A 1 108 ? 4.491 -10.580 -7.444 1.00 86.75 108 LEU A N 1
ATOM 852 C CA . LEU A 1 108 ? 3.610 -11.057 -8.522 1.00 86.75 108 LEU A CA 1
ATOM 853 C C . LEU A 1 108 ? 3.914 -10.370 -9.853 1.00 86.75 108 LEU A C 1
ATOM 855 O O . LEU A 1 108 ? 3.981 -11.045 -10.880 1.00 86.75 108 LEU A O 1
ATOM 859 N N . PHE A 1 109 ? 4.111 -9.050 -9.837 1.00 81.94 109 PHE A N 1
ATOM 860 C CA . PHE A 1 109 ? 4.319 -8.293 -11.069 1.00 81.94 109 PHE A CA 1
ATOM 861 C C . PHE A 1 109 ? 5.793 -8.185 -11.476 1.00 81.94 109 PHE A C 1
ATOM 863 O O . PHE A 1 109 ? 6.083 -8.190 -12.667 1.00 81.94 109 PHE A O 1
ATOM 870 N N . THR A 1 110 ? 6.737 -8.150 -10.526 1.00 83.31 110 THR A N 1
ATOM 871 C CA . THR A 1 110 ? 8.178 -8.084 -10.854 1.00 83.31 110 THR A CA 1
ATOM 872 C C . THR A 1 110 ? 8.780 -9.438 -11.222 1.00 83.31 110 THR A C 1
ATOM 874 O O . THR A 1 110 ? 9.807 -9.494 -11.897 1.00 83.31 110 THR A O 1
ATOM 877 N N . LYS A 1 111 ? 8.180 -10.550 -10.768 1.00 82.69 111 LYS A N 1
ATOM 878 C CA . LYS A 1 111 ? 8.702 -11.914 -10.974 1.00 82.69 111 LYS A CA 1
ATOM 879 C C . LYS A 1 111 ? 7.627 -12.874 -11.505 1.00 82.69 111 LYS A C 1
ATOM 881 O O . LYS A 1 111 ? 7.460 -13.966 -10.947 1.00 82.69 111 LYS A O 1
ATOM 886 N N . PRO A 1 112 ? 6.933 -12.537 -12.609 1.00 78.00 112 PRO A N 1
ATOM 887 C CA . PRO A 1 112 ? 5.787 -13.302 -13.112 1.00 78.00 112 PRO A CA 1
ATOM 888 C C . PRO A 1 112 ? 6.132 -14.741 -13.535 1.00 78.00 112 PRO A C 1
ATOM 890 O O . PRO A 1 112 ? 5.250 -15.591 -13.650 1.00 78.00 112 PRO A O 1
ATOM 893 N N . TRP A 1 113 ? 7.415 -15.057 -13.739 1.00 79.38 113 TRP A N 1
ATOM 894 C CA . TRP A 1 113 ? 7.882 -16.404 -14.084 1.00 79.38 113 TRP A CA 1
ATOM 895 C C . TRP A 1 113 ? 7.987 -17.363 -12.884 1.00 79.38 113 TRP A C 1
ATOM 897 O O . TRP A 1 113 ? 8.054 -18.581 -13.073 1.00 79.38 113 TRP A O 1
ATOM 907 N N . ARG A 1 114 ? 8.019 -16.865 -11.637 1.00 77.25 114 ARG A N 1
ATOM 908 C CA . ARG A 1 114 ? 8.204 -17.715 -10.447 1.00 77.25 114 ARG A CA 1
ATOM 909 C C . ARG A 1 114 ? 6.912 -18.422 -10.057 1.00 77.25 114 ARG A C 1
ATOM 911 O O . ARG A 1 114 ? 6.092 -17.851 -9.366 1.00 77.25 114 ARG A O 1
ATOM 918 N N . LYS A 1 115 ? 6.756 -19.708 -10.375 1.00 73.00 115 LYS A N 1
ATOM 919 C CA . LYS A 1 115 ? 5.540 -20.499 -10.060 1.00 73.00 115 LYS A CA 1
ATOM 920 C C . LYS A 1 115 ? 5.126 -20.514 -8.574 1.00 73.00 115 LYS A C 1
ATOM 922 O O . LYS A 1 115 ? 3.980 -20.833 -8.270 1.00 73.00 115 LYS A O 1
ATOM 927 N N . GLU A 1 116 ? 6.043 -20.173 -7.671 1.00 68.94 116 GLU A N 1
ATOM 928 C CA . GLU A 1 116 ? 5.853 -20.106 -6.217 1.00 68.94 116 GLU A CA 1
ATOM 929 C C . GLU A 1 116 ? 4.758 -19.129 -5.786 1.00 68.94 116 GLU A C 1
ATOM 931 O O . GLU A 1 116 ? 4.153 -19.346 -4.740 1.00 68.94 116 GLU A O 1
ATOM 936 N N . TYR A 1 117 ? 4.421 -18.117 -6.597 1.00 68.62 117 TYR A N 1
ATOM 937 C CA . TYR A 1 117 ? 3.289 -17.248 -6.272 1.00 68.62 117 TYR A CA 1
ATOM 938 C C . TYR A 1 117 ? 1.967 -18.013 -6.164 1.00 68.62 117 TYR A C 1
ATOM 940 O O . TYR A 1 117 ? 1.075 -17.574 -5.451 1.00 68.62 117 TYR A O 1
ATOM 948 N N . LYS A 1 118 ? 1.824 -19.176 -6.814 1.00 72.69 118 LYS A N 1
ATOM 949 C CA . LYS A 1 118 ? 0.591 -19.976 -6.748 1.00 72.69 118 LYS A CA 1
ATOM 950 C C . LYS A 1 118 ? 0.358 -20.612 -5.374 1.00 72.69 118 LYS A C 1
ATOM 952 O O . LYS A 1 118 ? -0.716 -21.159 -5.147 1.00 72.69 118 LYS A O 1
ATOM 957 N N . VAL A 1 119 ? 1.349 -20.577 -4.477 1.00 74.50 119 VAL A N 1
ATOM 958 C CA . VAL A 1 119 ? 1.287 -21.232 -3.168 1.00 74.50 119 VAL A CA 1
ATOM 959 C C . VAL A 1 119 ? 1.807 -20.294 -2.081 1.00 74.50 119 VAL A C 1
ATOM 961 O O . VAL A 1 119 ? 3.006 -20.057 -1.965 1.00 74.50 119 VAL A O 1
ATOM 964 N N . ILE A 1 120 ? 0.911 -19.820 -1.214 1.00 71.88 120 ILE A N 1
ATOM 965 C CA . ILE A 1 120 ? 1.299 -19.105 0.007 1.00 71.88 120 ILE A CA 1
ATOM 966 C C . ILE A 1 120 ? 1.647 -20.146 1.075 1.00 71.88 120 ILE A C 1
ATOM 968 O O . ILE A 1 120 ? 0.769 -20.800 1.639 1.00 71.88 120 ILE A O 1
ATOM 972 N N . LYS A 1 121 ? 2.943 -20.328 1.353 1.00 70.56 121 LYS A N 1
ATOM 973 C CA . LYS A 1 121 ? 3.403 -21.203 2.440 1.00 70.56 121 LYS A CA 1
ATOM 974 C C . LYS A 1 121 ? 3.323 -20.458 3.769 1.00 70.56 121 LYS A C 1
ATOM 976 O O . LYS A 1 121 ? 4.114 -19.556 4.028 1.00 70.56 121 LYS A O 1
ATOM 981 N N . VAL A 1 122 ? 2.409 -20.873 4.642 1.00 68.12 122 VAL A N 1
ATOM 982 C CA . VAL A 1 122 ? 2.360 -20.381 6.024 1.00 68.12 122 VAL A CA 1
ATOM 983 C C . VAL A 1 122 ? 3.456 -21.085 6.825 1.00 68.12 122 VAL A C 1
ATOM 985 O O . VAL A 1 122 ? 3.271 -22.199 7.315 1.00 68.12 122 VAL A O 1
ATOM 988 N N . ILE A 1 123 ? 4.630 -20.459 6.936 1.00 58.12 123 ILE A N 1
ATOM 989 C CA . ILE A 1 123 ? 5.698 -20.964 7.803 1.00 58.12 123 ILE A CA 1
ATOM 990 C C . ILE A 1 123 ? 5.318 -20.621 9.242 1.00 58.12 123 ILE A C 1
ATOM 992 O O . ILE A 1 123 ? 5.484 -19.495 9.705 1.00 58.12 123 ILE A O 1
ATOM 996 N N . ARG A 1 124 ? 4.799 -21.607 9.975 1.00 51.62 124 ARG A N 1
ATOM 997 C CA . ARG A 1 124 ? 4.681 -21.509 11.431 1.00 51.62 124 ARG A CA 1
ATOM 998 C C . ARG A 1 124 ? 6.104 -21.571 11.988 1.00 51.62 124 ARG A C 1
ATOM 1000 O O . ARG A 1 124 ? 6.699 -22.647 12.012 1.00 51.62 124 ARG A O 1
ATOM 1007 N N . LEU A 1 125 ? 6.664 -20.433 12.403 1.00 50.09 125 LEU A N 1
ATOM 1008 C CA . LEU A 1 125 ? 7.896 -20.422 13.191 1.00 50.09 125 LEU A CA 1
ATOM 1009 C C . LEU A 1 125 ? 7.608 -21.198 14.481 1.00 50.09 125 LEU A C 1
ATOM 1011 O O . LEU A 1 125 ? 6.971 -20.684 15.401 1.00 50.09 125 LEU A O 1
ATOM 1015 N N . LYS A 1 126 ? 8.019 -22.470 14.536 1.00 45.28 126 LYS A N 1
ATOM 1016 C CA . LYS A 1 126 ? 8.097 -23.195 15.801 1.00 45.28 126 LYS A CA 1
ATOM 1017 C C . LYS A 1 126 ? 9.093 -22.418 16.655 1.00 45.28 126 LYS A C 1
ATOM 1019 O O . LYS A 1 126 ? 10.271 -22.373 16.311 1.00 45.28 126 LYS A O 1
ATOM 1024 N N . ARG A 1 127 ? 8.624 -21.772 17.728 1.00 47.22 127 ARG A N 1
ATOM 1025 C CA . ARG A 1 127 ? 9.534 -21.228 18.741 1.00 47.22 127 ARG A CA 1
ATOM 1026 C C . ARG A 1 127 ? 10.390 -22.397 19.246 1.00 47.22 127 ARG A C 1
ATOM 1028 O O . ARG A 1 127 ? 9.808 -23.402 19.662 1.00 47.22 127 ARG A O 1
ATOM 1035 N N . PRO A 1 128 ? 11.725 -22.322 19.173 1.00 46.12 128 PRO A N 1
ATOM 1036 C CA . PRO A 1 128 ? 12.559 -23.351 19.759 1.00 46.12 128 PRO A CA 1
ATOM 1037 C C . PRO A 1 128 ? 12.504 -23.218 21.286 1.00 46.12 128 PRO A C 1
ATOM 1039 O O . PRO A 1 128 ? 12.798 -22.156 21.822 1.00 46.12 128 PRO A O 1
ATOM 1042 N N . GLY A 1 129 ? 12.119 -24.308 21.955 1.00 52.53 129 GLY A N 1
ATOM 1043 C CA . GLY A 1 129 ? 12.523 -24.618 23.328 1.00 52.53 129 GLY A CA 1
ATOM 1044 C C . GLY A 1 129 ? 11.780 -23.920 24.469 1.00 52.53 129 GLY A C 1
ATOM 1045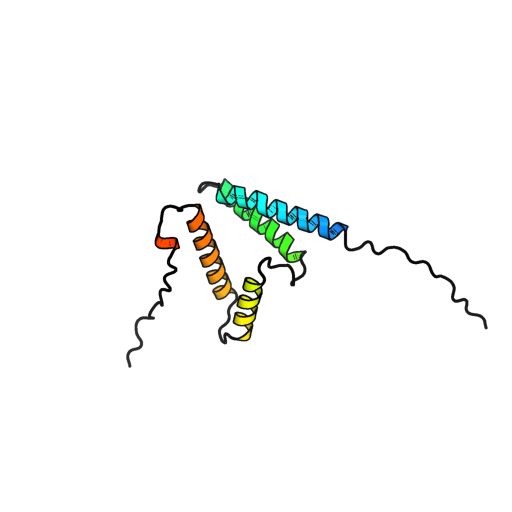 O O . GLY A 1 129 ? 12.267 -22.944 25.016 1.00 52.53 129 GLY A O 1
ATOM 1046 N N . PHE A 1 130 ? 10.684 -24.524 24.922 1.00 51.12 130 PHE A N 1
ATOM 1047 C CA . PHE A 1 130 ? 10.493 -24.795 26.352 1.00 51.12 130 PHE A CA 1
ATOM 1048 C C . PHE A 1 130 ? 10.037 -26.252 26.446 1.00 51.12 130 PHE A C 1
ATOM 1050 O O . PHE A 1 130 ? 8.849 -26.563 26.375 1.00 51.12 130 PHE A O 1
ATOM 1057 N N . GLY A 1 131 ? 11.025 -27.149 26.439 1.00 51.47 131 GLY A N 1
ATOM 1058 C CA . GLY A 1 131 ? 10.852 -28.501 26.952 1.00 51.47 131 GLY A CA 1
ATOM 1059 C C . GLY A 1 131 ? 10.878 -28.421 28.474 1.00 51.47 131 GLY A C 1
ATOM 1060 O O . GLY A 1 131 ? 11.665 -27.649 29.021 1.00 51.47 131 GLY A O 1
ATOM 1061 N N . VAL A 1 132 ? 9.943 -29.140 29.086 1.00 45.34 132 VAL A N 1
ATOM 1062 C CA . VAL A 1 132 ? 9.736 -29.295 30.532 1.00 45.34 132 VAL A CA 1
ATOM 1063 C C . VAL A 1 132 ? 10.976 -29.859 31.215 1.00 45.34 132 VAL A C 1
ATOM 1065 O O . VAL A 1 132 ? 11.639 -30.710 30.576 1.00 45.34 132 VAL A O 1
#

Solvent-accessible surface area (backbone atoms only — not comparable to full-atom values): 8437 Å² total; per-residue (Å²): 135,91,78,88,89,81,80,92,71,92,83,76,95,72,83,59,70,68,57,52,54,53,52,52,52,50,50,53,49,46,52,55,48,48,53,54,37,71,73,42,60,99,48,72,64,34,55,51,39,48,52,53,44,53,55,50,50,51,56,48,62,74,74,44,58,81,89,63,74,54,91,48,68,67,60,52,53,51,53,54,47,43,62,76,69,40,94,81,61,45,74,68,63,51,48,53,52,52,49,53,51,50,53,50,55,50,44,54,74,76,41,72,81,53,74,60,78,82,55,87,79,83,78,75,80,74,79,84,80,87,78,132

Foldseek 3Di:
DDDDDDDDDDDDPDPPPVLVVVLVVLVVVLVVLVVVLLPDDPDPVNVVSVVVNVVSLVVNVVSDDPVVNDPDPVVVVVLVCLVVPPPPDDPVVVVVVVVVVVVLVSCCVVPVPDPCNVDDDPPPPPDPDDDD

Radius of gyration: 23.68 Å; Cα contacts (8 Å, |Δi|>4): 35; chains: 1; bounding box: 66×71×45 Å

pLDDT: mean 79.35, std 19.66, range [36.81, 98.0]